Protein AF-A0ABD2PDM6-F1 (afdb_monomer)

Radius of gyration: 15.77 Å; Cα contacts (8 Å, |Δi|>4): 169; chains: 1; bounding box: 35×26×46 Å

Structure (mmCIF, N/CA/C/O backbone):
data_AF-A0ABD2PDM6-F1
#
_entry.id   AF-A0ABD2PDM6-F1
#
loop_
_atom_site.group_PDB
_atom_site.id
_atom_site.type_symbol
_atom_site.label_atom_id
_atom_site.label_alt_id
_atom_site.label_comp_id
_atom_site.label_asym_id
_atom_site.label_entity_id
_atom_site.label_seq_id
_atom_site.pdbx_PDB_ins_code
_atom_site.Cartn_x
_atom_site.Cartn_y
_atom_site.Cartn_z
_atom_site.occupancy
_atom_site.B_iso_or_equiv
_atom_site.auth_seq_id
_atom_site.auth_comp_id
_atom_site.auth_asym_id
_atom_site.auth_atom_id
_atom_site.pdbx_PDB_model_num
ATOM 1 N N . MET A 1 1 ? 7.772 -2.963 1.183 1.00 93.44 1 MET A N 1
ATOM 2 C CA . MET A 1 1 ? 7.056 -1.920 1.948 1.00 93.44 1 MET A CA 1
ATOM 3 C C . MET A 1 1 ? 5.674 -2.421 2.334 1.00 93.44 1 MET A C 1
ATOM 5 O O . MET A 1 1 ? 5.011 -3.026 1.498 1.00 93.44 1 MET A O 1
ATOM 9 N N . LEU A 1 2 ? 5.262 -2.155 3.575 1.00 96.12 2 LEU A N 1
ATOM 10 C CA . LEU A 1 2 ? 3.911 -2.391 4.087 1.00 96.12 2 LEU A CA 1
ATOM 11 C C . LEU A 1 2 ? 3.338 -1.062 4.600 1.00 96.12 2 LEU A C 1
ATOM 13 O O . LEU A 1 2 ? 4.081 -0.254 5.160 1.00 96.12 2 LEU A O 1
ATOM 17 N N . LYS A 1 3 ? 2.047 -0.821 4.378 1.00 95.25 3 LYS A N 1
ATOM 18 C CA . LYS A 1 3 ? 1.311 0.359 4.853 1.00 95.25 3 LYS A CA 1
ATOM 19 C C . LYS A 1 3 ? -0.070 -0.081 5.327 1.00 95.25 3 LYS A C 1
ATOM 21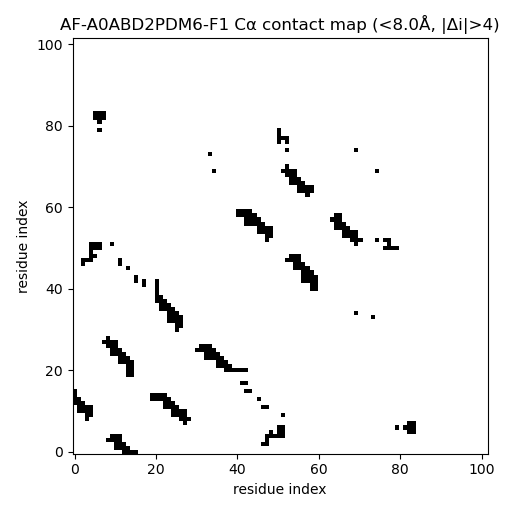 O O . LYS A 1 3 ? -0.738 -0.807 4.601 1.00 95.25 3 LYS A O 1
ATOM 26 N N . LEU A 1 4 ? -0.493 0.371 6.500 1.00 93.38 4 LEU A N 1
ATOM 27 C CA . LEU A 1 4 ? -1.859 0.177 6.984 1.00 93.38 4 LEU A CA 1
ATOM 28 C C . LEU A 1 4 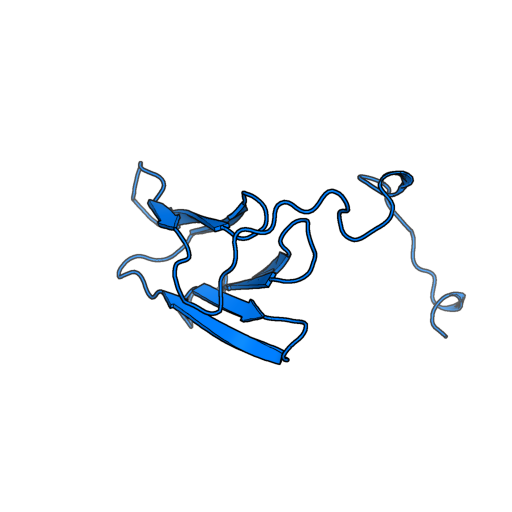? -2.718 1.376 6.600 1.00 93.38 4 LEU A C 1
ATOM 30 O O . LEU A 1 4 ? -2.213 2.496 6.490 1.00 93.38 4 LEU A O 1
ATOM 34 N N . ASP A 1 5 ? -4.005 1.138 6.384 1.00 91.56 5 ASP A N 1
ATOM 35 C CA . ASP A 1 5 ? -4.977 2.221 6.396 1.00 91.56 5 ASP A CA 1
ATOM 36 C C . ASP A 1 5 ? -5.280 2.653 7.849 1.00 91.56 5 ASP A C 1
ATOM 38 O O . ASP A 1 5 ? -5.063 1.859 8.765 1.00 91.56 5 ASP A O 1
ATOM 42 N N . PRO A 1 6 ? -5.797 3.874 8.089 1.00 87.81 6 PRO A N 1
ATOM 43 C CA . PRO A 1 6 ? -6.054 4.382 9.441 1.00 87.81 6 PRO A CA 1
ATOM 44 C C . PRO A 1 6 ? 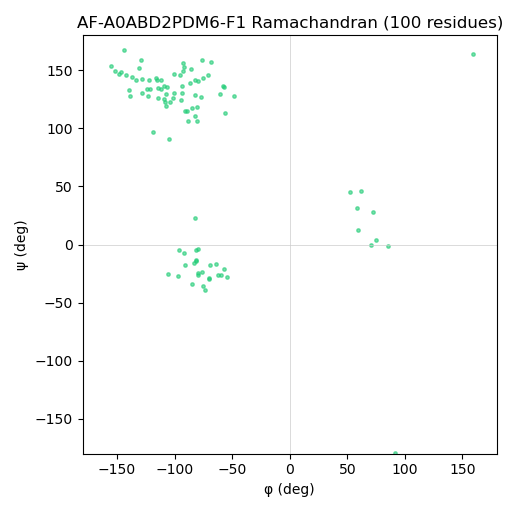-6.980 3.519 10.308 1.00 87.81 6 PRO A C 1
ATOM 46 O O . PRO A 1 6 ? -6.927 3.622 11.528 1.00 87.81 6 PRO A O 1
ATOM 49 N N . THR A 1 7 ? -7.808 2.657 9.712 1.00 88.75 7 THR A N 1
ATOM 50 C CA . THR A 1 7 ? -8.684 1.733 10.453 1.00 88.75 7 THR A CA 1
ATOM 51 C C . THR A 1 7 ? -7.964 0.456 10.891 1.00 88.75 7 THR A C 1
ATOM 53 O O . THR A 1 7 ? -8.451 -0.269 11.752 1.00 88.75 7 THR A O 1
ATOM 56 N N . GLY A 1 8 ? -6.796 0.166 10.308 1.00 89.56 8 GLY A N 1
ATOM 57 C CA . GLY A 1 8 ? -6.013 -1.039 10.574 1.00 89.56 8 GLY A CA 1
ATOM 58 C C . GLY A 1 8 ? -6.587 -2.306 9.933 1.00 89.56 8 GLY A C 1
ATOM 59 O O . GLY A 1 8 ? -6.050 -3.390 10.152 1.00 89.56 8 GLY A O 1
ATOM 60 N N . PHE A 1 9 ? -7.658 -2.203 9.142 1.00 89.94 9 PHE A N 1
ATOM 61 C CA . PHE A 1 9 ? -8.316 -3.356 8.522 1.00 89.94 9 PHE A CA 1
ATOM 62 C C . PHE A 1 9 ? -7.663 -3.777 7.212 1.00 89.94 9 PHE A C 1
ATOM 64 O O . PHE A 1 9 ? -7.631 -4.968 6.893 1.00 89.94 9 PHE A O 1
ATOM 71 N N . LEU A 1 10 ? -7.152 -2.813 6.449 1.00 93.25 10 LEU A N 1
ATOM 72 C CA . LEU A 1 10 ? -6.483 -3.042 5.185 1.00 93.25 10 LEU A CA 1
ATOM 73 C C . LEU A 1 10 ? -4.985 -2.787 5.296 1.00 93.25 10 LEU A C 1
ATOM 75 O O . LEU A 1 10 ? -4.512 -1.775 5.815 1.00 93.25 10 LEU A O 1
ATOM 79 N N . CYS A 1 11 ? -4.229 -3.702 4.700 1.00 95.56 11 CYS A N 1
ATOM 80 C CA . CYS A 1 11 ? -2.801 -3.547 4.489 1.00 95.56 11 CYS A CA 1
ATOM 81 C C . CYS A 1 11 ? -2.496 -3.466 2.998 1.00 95.56 11 CYS A C 1
ATOM 83 O O . CYS A 1 11 ? -2.986 -4.265 2.201 1.00 95.56 11 CYS A O 1
ATOM 85 N N . LEU A 1 12 ? -1.647 -2.518 2.627 1.00 97.50 12 LEU A N 1
ATOM 86 C CA . LEU A 1 12 ? -1.046 -2.390 1.313 1.00 97.50 12 LEU A CA 1
ATOM 87 C C . LEU A 1 12 ? 0.388 -2.920 1.369 1.00 97.50 12 LEU A C 1
ATOM 89 O O . LEU A 1 12 ? 1.208 -2.435 2.149 1.00 97.50 12 LEU A O 1
ATOM 93 N N . SER A 1 13 ? 0.714 -3.861 0.488 1.00 97.75 13 SER A N 1
ATOM 94 C CA . SER A 1 13 ? 2.080 -4.350 0.294 1.00 97.75 13 SER A CA 1
ATOM 95 C C . SER A 1 13 ? 2.603 -4.016 -1.099 1.00 97.75 13 SER A C 1
ATOM 97 O O . SER A 1 13 ? 1.869 -4.155 -2.079 1.00 97.75 13 SER A O 1
ATOM 99 N N . ALA A 1 14 ? 3.883 -3.661 -1.187 1.00 97.00 14 ALA A N 1
ATOM 100 C CA . ALA A 1 14 ? 4.611 -3.472 -2.443 1.00 97.00 14 ALA A CA 1
ATOM 101 C C . ALA A 1 14 ? 6.088 -3.877 -2.286 1.00 97.00 14 ALA A C 1
ATOM 103 O O . ALA A 1 14 ? 6.662 -3.700 -1.206 1.00 97.00 14 ALA A O 1
ATOM 104 N N . ASP A 1 15 ? 6.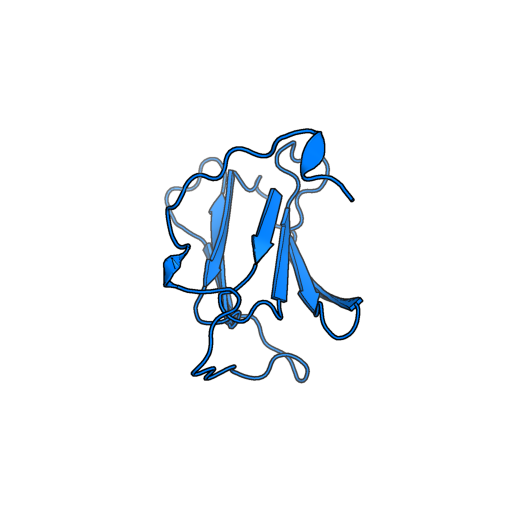725 -4.378 -3.347 1.00 95.31 15 ASP A N 1
ATOM 105 C CA . ASP A 1 15 ? 8.165 -4.674 -3.356 1.00 95.31 15 ASP A CA 1
ATOM 106 C C . ASP A 1 15 ? 8.969 -3.446 -3.805 1.00 95.31 15 ASP A C 1
ATOM 108 O O . ASP A 1 15 ? 8.867 -2.998 -4.946 1.00 95.31 15 ASP A O 1
ATOM 112 N N . THR A 1 16 ? 9.787 -2.898 -2.907 1.00 90.25 16 THR A N 1
ATOM 113 C CA . THR A 1 16 ? 10.610 -1.706 -3.181 1.00 90.25 16 THR A CA 1
ATOM 114 C C . THR A 1 16 ? 11.741 -2.000 -4.160 1.00 90.25 16 THR A C 1
ATOM 116 O O . THR A 1 16 ? 12.111 -1.135 -4.953 1.00 90.25 16 THR A O 1
ATOM 119 N N . GLU A 1 17 ? 12.217 -3.247 -4.175 1.00 93.19 17 GLU A N 1
ATOM 120 C CA . GLU A 1 17 ? 13.244 -3.715 -5.108 1.00 93.19 17 GLU A CA 1
ATOM 121 C C . GLU A 1 17 ? 12.665 -4.041 -6.491 1.00 93.19 17 GLU A C 1
ATOM 123 O O . GLU A 1 17 ? 13.407 -4.337 -7.425 1.00 93.19 17 GLU A O 1
ATOM 128 N N . CYS A 1 18 ? 11.337 -3.950 -6.652 1.00 92.00 18 CYS A N 1
ATOM 129 C CA . CYS A 1 18 ? 10.641 -4.133 -7.924 1.00 92.00 18 CYS A CA 1
ATOM 130 C C . CYS A 1 18 ? 10.883 -5.516 -8.578 1.00 92.00 18 CYS A C 1
ATOM 132 O O . CYS A 1 18 ? 10.855 -5.641 -9.806 1.00 92.00 18 CYS A O 1
ATOM 134 N N . ARG A 1 19 ? 11.084 -6.579 -7.784 1.00 94.75 19 ARG A N 1
ATOM 135 C CA . ARG A 1 19 ? 11.077 -7.968 -8.287 1.00 94.75 19 ARG A CA 1
ATOM 136 C C . ARG A 1 19 ? 9.644 -8.422 -8.564 1.00 94.75 19 ARG A C 1
ATOM 138 O O . ARG A 1 19 ? 9.402 -9.098 -9.560 1.00 94.75 19 ARG A O 1
ATOM 145 N N . ASP A 1 20 ? 8.695 -7.979 -7.736 1.00 95.25 20 ASP A N 1
ATOM 146 C CA . ASP A 1 20 ? 7.258 -7.965 -8.039 1.00 95.25 20 ASP A CA 1
ATOM 147 C C . ASP A 1 20 ? 6.805 -6.515 -8.274 1.00 95.25 20 ASP A C 1
ATOM 149 O O . ASP A 1 20 ? 6.972 -5.648 -7.420 1.00 95.25 20 ASP A O 1
ATOM 153 N N . ARG A 1 21 ? 6.228 -6.231 -9.446 1.00 94.69 21 ARG A N 1
ATOM 154 C CA . ARG A 1 21 ? 5.705 -4.890 -9.773 1.00 94.69 21 ARG A CA 1
ATOM 155 C C . ARG A 1 21 ? 4.323 -4.626 -9.191 1.00 94.69 21 ARG A C 1
ATOM 157 O O . ARG A 1 21 ? 3.790 -3.537 -9.377 1.00 94.69 21 ARG A O 1
ATOM 164 N N . SER A 1 22 ? 3.709 -5.617 -8.567 1.00 97.12 22 SER A N 1
ATOM 165 C CA . SER A 1 22 ? 2.332 -5.523 -8.113 1.00 97.12 22 SER A CA 1
ATOM 166 C C . SER A 1 22 ? 2.243 -4.811 -6.768 1.00 97.12 22 SER A C 1
ATOM 168 O O . SER A 1 22 ? 3.045 -5.055 -5.866 1.00 97.12 22 SER A O 1
ATOM 170 N N . ILE A 1 23 ? 1.205 -3.995 -6.603 1.00 97.81 23 ILE A N 1
ATOM 171 C CA . ILE A 1 23 ? 0.653 -3.753 -5.272 1.00 97.81 23 ILE A CA 1
ATOM 172 C C . ILE A 1 23 ? -0.368 -4.835 -4.944 1.00 97.81 23 ILE A C 1
ATOM 174 O O . ILE A 1 23 ? -1.046 -5.359 -5.836 1.00 97.81 23 ILE A O 1
ATOM 178 N N . ARG A 1 24 ? -0.515 -5.131 -3.655 1.00 97.69 24 ARG A N 1
ATOM 179 C CA . ARG A 1 24 ? -1.571 -6.010 -3.144 1.00 97.69 24 ARG A CA 1
ATOM 180 C C . ARG A 1 24 ? -2.225 -5.381 -1.931 1.00 97.69 24 ARG A C 1
ATOM 182 O O . ARG A 1 24 ? -1.538 -4.772 -1.112 1.00 97.69 24 ARG A O 1
ATOM 189 N N . VAL A 1 25 ? -3.538 -5.542 -1.848 1.00 96.62 25 VAL A N 1
ATOM 190 C CA . VAL A 1 25 ? -4.361 -5.106 -0.723 1.00 96.62 25 VAL A CA 1
ATOM 191 C C . VAL A 1 25 ? -4.875 -6.345 -0.010 1.00 96.62 25 VAL A C 1
ATOM 193 O O . VAL A 1 25 ? -5.361 -7.277 -0.656 1.00 96.62 25 VAL A O 1
ATOM 196 N N . TRP A 1 26 ? -4.774 -6.342 1.310 1.00 96.19 26 TRP A N 1
ATOM 197 C CA . TRP A 1 26 ? -5.099 -7.471 2.172 1.00 96.19 26 TRP A CA 1
ATOM 198 C C . TRP A 1 26 ? -6.143 -7.054 3.200 1.00 96.19 26 TRP A C 1
ATOM 200 O O . TRP A 1 26 ? -5.977 -6.007 3.818 1.00 96.19 26 TRP A O 1
ATOM 210 N N . ASP A 1 27 ? -7.176 -7.874 3.389 1.00 93.25 27 ASP A N 1
ATOM 211 C CA . ASP A 1 27 ? -8.076 -7.799 4.543 1.00 93.25 27 ASP A CA 1
ATOM 212 C C . ASP A 1 27 ? -7.401 -8.535 5.702 1.00 93.25 27 ASP A C 1
ATOM 214 O O . ASP A 1 27 ? -7.220 -9.755 5.656 1.00 93.25 27 ASP A O 1
ATOM 218 N N . LEU A 1 28 ? -6.983 -7.784 6.720 1.00 92.62 28 LEU A N 1
ATOM 219 C CA . LEU A 1 28 ? -6.255 -8.330 7.863 1.00 92.62 28 LEU A CA 1
ATOM 220 C C . LEU A 1 28 ? -7.153 -9.080 8.850 1.00 92.62 28 LEU A C 1
ATOM 222 O O . LEU A 1 28 ? -6.662 -9.967 9.543 1.00 92.62 28 LEU A O 1
ATOM 226 N N . ASN A 1 29 ? -8.455 -8.786 8.886 1.00 90.50 29 ASN A N 1
ATOM 227 C CA . ASN A 1 29 ? -9.398 -9.501 9.747 1.00 90.50 29 ASN A CA 1
ATOM 228 C C . ASN A 1 29 ? -9.687 -10.904 9.202 1.00 90.50 29 ASN A C 1
ATOM 230 O O . ASN A 1 29 ? -9.813 -11.858 9.967 1.00 90.50 29 ASN A O 1
ATOM 234 N N . LYS A 1 30 ? -9.797 -11.034 7.874 1.00 91.75 30 LYS A N 1
ATOM 235 C CA . LYS A 1 30 ? -10.032 -12.325 7.205 1.00 91.75 30 LYS A CA 1
ATOM 236 C C . LYS A 1 30 ? -8.745 -13.049 6.816 1.00 91.75 30 LYS A C 1
ATOM 238 O O . LYS A 1 30 ? -8.780 -14.248 6.557 1.00 91.75 30 LYS A O 1
ATOM 243 N N . GLY A 1 31 ? -7.622 -12.336 6.765 1.00 94.19 31 GLY A N 1
ATOM 244 C CA . GLY A 1 31 ? -6.318 -12.890 6.409 1.00 94.19 31 GLY A CA 1
ATOM 245 C C . GLY A 1 31 ? -6.171 -13.228 4.923 1.00 94.19 31 GLY A C 1
ATOM 246 O O . GLY A 1 31 ? -5.409 -14.132 4.580 1.00 94.19 31 GLY A O 1
ATOM 247 N N . HIS A 1 32 ? -6.884 -12.536 4.026 1.00 95.56 32 HIS A N 1
ATOM 248 C CA . HIS A 1 32 ? -6.828 -12.809 2.584 1.00 95.56 32 HIS A CA 1
ATOM 249 C C . HIS A 1 32 ? -6.571 -11.567 1.734 1.00 95.56 32 HIS A C 1
ATOM 251 O O . HIS A 1 32 ? -6.811 -10.431 2.139 1.00 95.56 32 HIS A O 1
ATOM 257 N N . MET A 1 33 ? -6.084 -11.784 0.512 1.00 96.06 33 MET A N 1
ATOM 258 C CA . MET A 1 33 ? -5.890 -10.717 -0.469 1.00 96.06 33 MET A CA 1
ATOM 259 C C . MET A 1 33 ? -7.229 -10.324 -1.098 1.00 96.06 33 MET A C 1
ATOM 261 O O . MET A 1 33 ? -7.914 -11.181 -1.650 1.00 96.06 33 MET A O 1
ATOM 265 N N . VAL A 1 34 ? -7.569 -9.035 -1.068 1.00 94.81 34 VAL A N 1
ATOM 266 C CA . VAL A 1 34 ? -8.812 -8.504 -1.661 1.00 94.81 34 VAL A CA 1
ATOM 267 C C . VAL A 1 34 ? -8.601 -7.921 -3.055 1.00 94.81 34 VAL A C 1
ATOM 269 O O . VAL A 1 34 ? -9.520 -7.910 -3.869 1.00 94.81 34 VAL A O 1
ATOM 272 N N . ALA A 1 35 ? -7.393 -7.437 -3.356 1.00 95.81 35 ALA A N 1
ATOM 273 C CA . ALA A 1 35 ? -7.071 -6.886 -4.667 1.00 95.81 35 ALA A CA 1
ATOM 274 C C . ALA A 1 35 ? -5.575 -6.962 -4.975 1.00 95.81 35 ALA A C 1
ATOM 276 O O . ALA A 1 35 ? -4.727 -6.907 -4.083 1.00 95.81 35 ALA A O 1
ATOM 277 N N . ALA A 1 36 ? -5.256 -7.015 -6.266 1.00 96.94 36 ALA A N 1
ATOM 278 C CA . ALA A 1 36 ? -3.908 -6.841 -6.783 1.00 96.94 36 ALA A CA 1
ATOM 279 C C . ALA A 1 36 ? -3.948 -5.955 -8.028 1.00 96.94 36 ALA A C 1
ATOM 281 O O . ALA A 1 36 ? -4.874 -6.042 -8.835 1.00 96.94 36 ALA A O 1
ATOM 282 N N . TYR A 1 37 ? -2.930 -5.117 -8.192 1.00 97.69 37 TYR A N 1
ATOM 283 C CA . TYR A 1 37 ? -2.776 -4.288 -9.380 1.00 97.69 37 TYR A CA 1
ATOM 284 C C . TYR A 1 37 ? -1.316 -4.263 -9.817 1.00 97.69 37 TYR A C 1
ATOM 286 O O . TYR A 1 37 ? -0.428 -3.959 -9.021 1.00 97.69 37 TYR A O 1
ATOM 294 N N . THR A 1 38 ? -1.078 -4.563 -11.095 1.00 97.62 38 THR A N 1
ATOM 295 C CA . THR A 1 38 ? 0.263 -4.654 -11.680 1.00 97.62 38 THR A CA 1
ATOM 296 C C . THR A 1 38 ? 0.407 -3.625 -12.805 1.00 97.62 38 THR A C 1
ATOM 298 O O . THR A 1 38 ? -0.005 -3.887 -13.939 1.00 97.62 38 THR A O 1
ATOM 301 N N . PRO A 1 39 ? 0.983 -2.441 -12.537 1.00 95.38 39 PRO A N 1
ATOM 302 C CA . PRO A 1 39 ? 1.285 -1.479 -13.585 1.00 95.38 39 PRO A CA 1
ATOM 303 C C . PRO A 1 39 ? 2.404 -1.985 -14.508 1.00 95.38 39 PRO A C 1
ATOM 305 O O . PRO A 1 39 ? 3.252 -2.805 -14.141 1.00 95.38 39 PRO A O 1
ATOM 308 N N . LYS A 1 40 ? 2.430 -1.451 -15.734 1.00 93.81 40 LYS A N 1
ATOM 309 C CA . LYS A 1 40 ? 3.526 -1.695 -16.688 1.00 93.81 40 LYS A CA 1
ATOM 310 C C . LYS A 1 40 ? 4.829 -1.012 -16.260 1.00 93.81 40 LYS A C 1
ATOM 312 O O . LYS A 1 40 ? 5.905 -1.507 -16.573 1.00 93.81 40 LYS A O 1
ATOM 317 N N . THR A 1 41 ? 4.712 0.103 -15.547 1.00 94.81 41 THR A N 1
ATOM 318 C CA . THR A 1 41 ? 5.824 0.940 -15.086 1.00 94.81 41 THR A CA 1
ATOM 319 C C . THR A 1 41 ? 6.128 0.659 -13.618 1.00 94.81 41 THR A C 1
ATOM 321 O O . THR A 1 41 ? 5.211 0.377 -12.847 1.00 94.81 41 THR A O 1
ATOM 324 N N . LYS A 1 42 ? 7.404 0.750 -13.224 1.00 95.19 42 LYS A N 1
ATOM 325 C CA . LYS A 1 42 ? 7.844 0.558 -11.837 1.00 95.19 42 LYS A CA 1
ATOM 326 C C . LYS A 1 42 ? 7.139 1.533 -10.891 1.00 95.19 42 LYS A C 1
ATOM 328 O O . LYS A 1 42 ? 7.036 2.724 -11.179 1.00 95.19 42 LYS A O 1
ATOM 333 N N . ILE A 1 43 ? 6.694 1.016 -9.750 1.00 96.25 43 ILE A N 1
ATOM 334 C CA . ILE A 1 43 ? 6.157 1.819 -8.650 1.00 96.25 43 ILE A CA 1
ATOM 335 C C . ILE A 1 43 ? 7.331 2.357 -7.837 1.00 96.25 43 ILE A C 1
ATOM 337 O O . ILE A 1 43 ? 8.208 1.596 -7.431 1.00 96.25 43 ILE A O 1
ATOM 341 N N . THR A 1 44 ? 7.345 3.663 -7.598 1.00 95.62 44 THR A N 1
ATOM 342 C CA . THR A 1 44 ? 8.376 4.337 -6.794 1.00 95.62 44 THR A CA 1
ATOM 343 C C . THR A 1 44 ? 7.859 4.746 -5.419 1.00 95.62 44 THR A C 1
ATOM 345 O O . THR A 1 44 ? 8.635 4.835 -4.473 1.00 95.62 44 THR A O 1
ATOM 348 N N . ALA A 1 45 ? 6.548 4.953 -5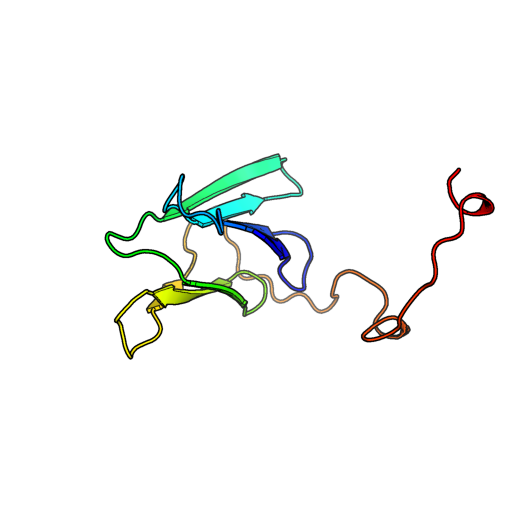.288 1.00 95.06 45 ALA A N 1
ATOM 349 C CA . ALA A 1 45 ? 5.878 5.234 -4.027 1.00 95.06 45 ALA A CA 1
ATOM 350 C C . ALA A 1 45 ? 4.429 4.741 -4.076 1.00 95.06 45 ALA A C 1
ATOM 352 O O . ALA A 1 45 ? 3.793 4.769 -5.132 1.00 95.06 45 ALA A O 1
ATOM 353 N N . CYS A 1 46 ? 3.886 4.330 -2.932 1.00 96.12 46 CYS A N 1
ATOM 354 C CA . CYS A 1 46 ? 2.465 4.033 -2.807 1.00 96.12 46 CYS A CA 1
ATOM 355 C C . CYS A 1 46 ? 1.936 4.340 -1.405 1.00 96.12 46 CYS A C 1
ATOM 357 O O . CYS A 1 46 ? 2.647 4.162 -0.413 1.00 96.12 46 CYS A O 1
ATOM 359 N N . SER A 1 47 ? 0.676 4.765 -1.333 1.00 96.00 47 SER A N 1
ATOM 360 C CA . SER A 1 47 ? -0.046 4.978 -0.078 1.00 96.00 47 SER A CA 1
ATOM 361 C C . SER A 1 47 ? -1.501 4.557 -0.212 1.00 96.00 47 SER A C 1
ATOM 363 O O . SER A 1 47 ? -2.106 4.752 -1.265 1.00 96.00 47 SER A O 1
ATOM 365 N N . ILE A 1 48 ? -2.057 4.027 0.872 1.00 94.75 48 ILE A N 1
ATOM 366 C CA . ILE A 1 48 ? -3.492 3.804 1.054 1.00 94.75 48 ILE A CA 1
ATOM 367 C C . ILE A 1 48 ? -4.082 5.019 1.785 1.00 94.75 48 ILE A C 1
ATOM 369 O O . ILE A 1 48 ? -3.437 5.561 2.682 1.00 94.75 48 ILE A O 1
ATOM 373 N N . VAL A 1 49 ? -5.240 5.518 1.348 1.00 92.00 49 VAL A N 1
ATOM 374 C CA . VAL A 1 49 ? -5.869 6.749 1.866 1.00 92.00 49 VAL A CA 1
ATOM 375 C C . VAL A 1 49 ? -7.396 6.625 1.889 1.00 92.00 49 VAL A C 1
ATOM 377 O O . VAL A 1 49 ? -7.964 5.704 1.298 1.00 92.00 49 VAL A O 1
ATOM 380 N N . GLY A 1 50 ? -8.066 7.557 2.576 1.00 89.44 50 GLY A N 1
ATOM 381 C CA . GLY A 1 50 ? -9.530 7.592 2.663 1.00 89.44 50 GLY A CA 1
ATOM 382 C C . GLY A 1 50 ? -10.110 6.348 3.337 1.00 89.44 50 GLY A C 1
ATOM 383 O O . GLY A 1 50 ? -11.028 5.741 2.792 1.00 89.44 50 GLY A O 1
ATOM 384 N N . ASN A 1 51 ? -9.531 5.931 4.471 1.00 89.19 51 ASN A N 1
ATOM 385 C CA . ASN A 1 51 ? -9.935 4.732 5.223 1.00 89.19 51 ASN A CA 1
ATOM 386 C C . ASN A 1 51 ? -9.990 3.471 4.349 1.00 89.19 51 ASN A C 1
ATOM 388 O O . ASN A 1 51 ? -10.971 2.730 4.339 1.00 89.19 51 ASN A O 1
ATOM 392 N N . GLY A 1 52 ? -8.955 3.285 3.526 1.00 89.12 52 GLY A N 1
ATOM 393 C CA . GLY A 1 52 ? -8.822 2.102 2.682 1.00 89.12 52 GLY A CA 1
ATOM 394 C C . GLY A 1 52 ? -9.536 2.160 1.329 1.00 89.12 52 GLY A C 1
ATOM 395 O O . GLY A 1 52 ? -9.412 1.220 0.548 1.00 89.12 52 GLY A O 1
ATOM 396 N N . GLN A 1 53 ? -10.247 3.247 1.013 1.00 91.44 53 GLN A N 1
ATOM 397 C CA . GLN A 1 53 ? -11.029 3.354 -0.228 1.00 91.44 53 GLN A CA 1
ATOM 398 C C . GLN A 1 53 ? -10.183 3.694 -1.460 1.00 91.44 53 GLN A C 1
ATOM 400 O O . GLN A 1 53 ? -10.548 3.345 -2.586 1.00 91.44 53 GLN A O 1
ATOM 405 N N . HIS A 1 54 ? -9.047 4.366 -1.269 1.00 94.44 54 HIS A N 1
ATOM 406 C CA . HIS A 1 54 ? -8.216 4.837 -2.371 1.00 94.44 54 HIS A CA 1
ATOM 407 C C . HIS A 1 54 ? -6.748 4.477 -2.184 1.00 94.44 54 HIS A C 1
ATOM 409 O O . HIS A 1 54 ? -6.237 4.374 -1.068 1.00 94.44 54 HIS A O 1
ATOM 415 N N . ILE A 1 55 ? -6.050 4.327 -3.308 1.00 96.75 55 ILE A N 1
ATOM 416 C CA . ILE A 1 55 ? -4.609 4.087 -3.351 1.00 96.75 55 ILE A CA 1
ATOM 417 C C . ILE A 1 55 ? -3.988 5.103 -4.302 1.00 96.75 55 ILE A C 1
ATOM 419 O O . ILE A 1 55 ? -4.440 5.265 -5.435 1.00 96.75 55 ILE A O 1
ATOM 423 N N . VAL A 1 56 ? -2.937 5.776 -3.845 1.00 97.69 56 VAL A N 1
ATOM 424 C CA . VAL A 1 56 ? -2.169 6.737 -4.643 1.00 97.69 56 VAL A CA 1
ATOM 425 C C . VAL A 1 56 ? -0.821 6.124 -4.980 1.00 97.69 56 VAL A C 1
ATOM 427 O O . VAL A 1 56 ? -0.125 5.633 -4.089 1.00 97.69 56 VAL A O 1
ATOM 430 N N . LEU A 1 57 ? -0.448 6.161 -6.258 1.00 97.56 57 LEU A N 1
ATOM 431 C CA . LEU A 1 57 ? 0.801 5.607 -6.770 1.00 97.56 57 LEU A CA 1
ATOM 432 C C . LEU A 1 57 ? 1.648 6.679 -7.454 1.00 97.56 57 LEU A C 1
ATOM 434 O O . LEU A 1 57 ? 1.168 7.422 -8.312 1.00 97.56 57 LEU A O 1
ATOM 438 N N . GLY A 1 58 ? 2.934 6.686 -7.114 1.00 96.69 58 GLY A N 1
ATOM 439 C CA . GLY A 1 58 ? 3.989 7.288 -7.920 1.00 96.69 58 GLY A CA 1
ATOM 440 C C . GLY A 1 58 ? 4.603 6.224 -8.825 1.00 96.69 58 GLY A C 1
ATOM 441 O O . GLY A 1 58 ? 4.950 5.135 -8.358 1.00 96.69 58 GLY A O 1
ATOM 442 N N . LEU A 1 59 ? 4.720 6.528 -10.116 1.00 96.38 59 LEU A N 1
ATOM 443 C CA . LEU A 1 59 ? 5.312 5.635 -11.110 1.00 96.38 59 LEU A CA 1
ATOM 444 C C . LEU A 1 59 ? 6.578 6.263 -11.694 1.00 96.38 59 LEU A C 1
ATOM 446 O O . LEU A 1 59 ? 6.655 7.474 -11.900 1.00 96.38 59 LEU A O 1
ATOM 450 N N . GLU A 1 60 ? 7.570 5.426 -11.973 1.00 96.31 60 GLU A N 1
ATOM 451 C CA . GLU A 1 60 ? 8.849 5.844 -12.539 1.00 96.31 60 GLU A CA 1
ATOM 452 C C . GLU A 1 60 ? 8.653 6.586 -13.872 1.00 96.31 60 GLU A C 1
ATOM 454 O O . GLU A 1 60 ? 7.876 6.165 -14.727 1.00 96.31 60 GLU A O 1
ATOM 459 N N . ASN A 1 61 ? 9.355 7.706 -14.057 1.00 95.69 61 ASN A N 1
ATOM 460 C CA . ASN A 1 61 ? 9.296 8.544 -15.262 1.00 95.69 61 ASN A CA 1
ATOM 461 C C . ASN A 1 61 ? 7.910 9.122 -15.617 1.00 95.69 61 ASN A C 1
ATOM 463 O O . ASN A 1 61 ? 7.745 9.674 -16.707 1.00 95.69 61 ASN A O 1
ATOM 467 N N . LEU A 1 62 ? 6.923 9.058 -14.717 1.00 95.44 62 LEU A N 1
ATOM 468 C CA . LEU A 1 62 ? 5.637 9.730 -14.891 1.00 95.44 62 LEU A CA 1
ATOM 469 C C . LEU A 1 62 ? 5.537 10.951 -13.974 1.00 95.44 62 LEU A C 1
ATOM 471 O O . LEU A 1 62 ? 5.875 10.897 -12.797 1.00 95.44 62 LEU A O 1
ATOM 475 N N . LYS A 1 63 ? 5.043 12.065 -14.526 1.00 95.19 63 LYS A N 1
ATOM 476 C CA . LYS A 1 63 ? 4.817 13.310 -13.769 1.00 95.19 63 LYS A CA 1
ATOM 477 C C . LYS A 1 63 ? 3.529 13.282 -12.947 1.00 95.19 63 LYS A C 1
ATOM 479 O O . LYS A 1 63 ? 3.410 14.016 -11.973 1.00 95.19 63 LYS A O 1
ATOM 484 N N . ASN A 1 64 ? 2.566 12.464 -13.365 1.00 96.19 64 ASN A N 1
ATOM 485 C CA . ASN A 1 64 ? 1.253 12.387 -12.741 1.00 96.19 64 ASN A CA 1
ATOM 486 C C . ASN A 1 64 ? 1.218 11.257 -11.716 1.00 96.19 64 ASN A C 1
ATOM 488 O O . ASN A 1 64 ? 1.798 10.191 -11.934 1.00 96.19 64 ASN A O 1
ATOM 492 N 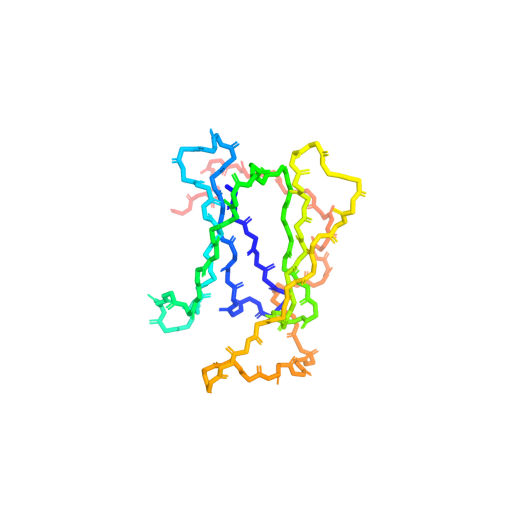N . LEU A 1 65 ? 0.467 11.479 -10.640 1.00 96.50 65 LEU A N 1
ATOM 493 C CA . LEU A 1 65 ? 0.097 10.424 -9.707 1.00 96.50 65 LEU A CA 1
ATOM 494 C C . LEU A 1 65 ? -1.071 9.621 -10.278 1.00 96.50 65 LEU A C 1
ATOM 496 O O . LEU A 1 65 ? -1.991 10.179 -10.879 1.00 96.50 65 LEU A O 1
ATOM 500 N N . LEU A 1 66 ? -1.030 8.309 -10.076 1.00 97.19 66 LEU A N 1
ATOM 501 C CA . LEU A 1 66 ? -2.134 7.423 -10.414 1.00 97.19 66 LEU A CA 1
ATOM 502 C C . LEU A 1 66 ? -3.000 7.217 -9.171 1.00 97.19 66 LEU A C 1
ATOM 504 O O . LEU A 1 66 ? -2.508 6.778 -8.1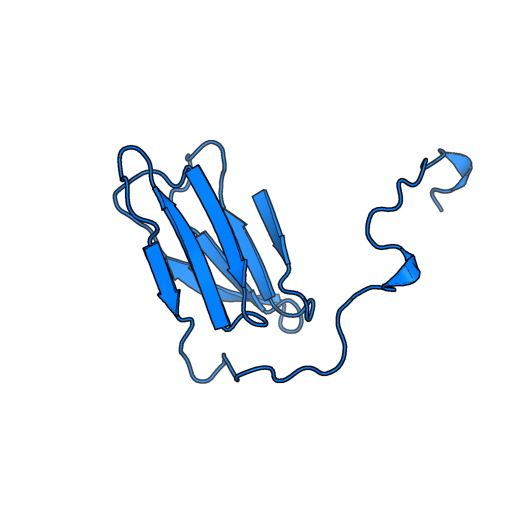33 1.00 97.19 66 LEU A O 1
ATOM 508 N N . PHE A 1 67 ? -4.287 7.523 -9.299 1.00 97.19 67 PHE A N 1
ATOM 509 C CA . PHE A 1 67 ? -5.287 7.330 -8.255 1.00 97.19 67 PHE A CA 1
ATOM 510 C C . PHE A 1 67 ? -6.126 6.107 -8.600 1.00 97.19 67 PHE A C 1
ATOM 512 O O . PHE A 1 67 ? -6.716 6.035 -9.678 1.00 97.19 67 PHE A O 1
ATOM 519 N N . LEU A 1 68 ? -6.156 5.143 -7.690 1.00 96.69 68 LEU A N 1
ATOM 520 C CA . LEU A 1 68 ? -6.963 3.938 -7.796 1.00 96.69 68 LEU A CA 1
ATOM 521 C C . LEU A 1 68 ? -8.061 3.984 -6.741 1.00 96.69 68 LEU A C 1
ATOM 523 O O . LEU A 1 68 ? -7.836 4.407 -5.607 1.00 96.69 68 LEU A O 1
ATOM 527 N N . GLU A 1 69 ? -9.241 3.518 -7.117 1.00 94.94 69 GLU A N 1
ATOM 528 C CA . GLU A 1 69 ? -10.374 3.341 -6.220 1.00 94.94 69 GLU A CA 1
ATOM 529 C C . GLU A 1 69 ? -10.598 1.848 -6.017 1.00 94.94 69 GLU A C 1
ATOM 531 O O . GLU A 1 69 ? -10.725 1.088 -6.982 1.00 94.94 69 GLU A O 1
ATOM 536 N N . LEU A 1 70 ? -10.616 1.426 -4.757 1.00 92.50 70 LEU A N 1
ATOM 537 C CA . LEU A 1 70 ? -10.869 0.045 -4.401 1.00 92.50 70 LEU A CA 1
ATOM 538 C C . LEU A 1 70 ? -12.382 -0.197 -4.435 1.00 92.50 70 LEU A C 1
ATOM 540 O O . LEU A 1 70 ? -13.142 0.433 -3.705 1.00 92.50 70 LEU A O 1
ATOM 544 N N . ARG A 1 71 ? -12.824 -1.109 -5.303 1.00 90.81 71 ARG A N 1
ATOM 545 C CA . ARG A 1 71 ? -14.240 -1.442 -5.492 1.00 90.81 71 ARG A CA 1
ATOM 546 C C . ARG A 1 71 ? -14.453 -2.940 -5.382 1.00 90.81 71 ARG A C 1
ATOM 548 O O . ARG A 1 71 ? -13.658 -3.720 -5.896 1.00 90.81 71 ARG A O 1
ATOM 555 N N . GLY A 1 72 ? -15.565 -3.333 -4.775 1.00 86.44 72 GLY A N 1
ATOM 556 C CA . GLY A 1 72 ? -15.983 -4.727 -4.706 1.00 86.44 72 GLY A CA 1
ATOM 557 C C . GLY A 1 72 ? -16.962 -4.975 -3.562 1.00 86.44 72 GLY A C 1
ATOM 558 O O . GLY A 1 72 ? -17.066 -4.151 -2.658 1.00 86.44 72 GLY A O 1
ATOM 559 N N . PRO A 1 73 ? -17.672 -6.113 -3.569 1.00 82.06 73 PRO A N 1
ATOM 560 C CA . PRO A 1 73 ? -18.636 -6.452 -2.520 1.00 82.06 73 PRO A CA 1
ATOM 561 C C . PRO A 1 73 ? -17.987 -6.605 -1.135 1.00 82.06 73 PRO A C 1
ATOM 563 O O . PRO A 1 73 ? -18.641 -6.387 -0.116 1.00 82.06 73 PRO A O 1
ATOM 566 N N . GLU A 1 74 ? -16.701 -6.959 -1.093 1.00 75.00 74 GLU A N 1
ATOM 567 C CA . GLU A 1 74 ? -15.930 -7.089 0.149 1.00 75.00 74 GLU A CA 1
ATOM 568 C C . GLU A 1 74 ? -15.402 -5.752 0.680 1.00 75.00 74 GLU A C 1
ATOM 570 O O . GLU A 1 74 ? -14.983 -5.671 1.831 1.00 75.00 74 GLU A O 1
ATOM 575 N N . VAL A 1 75 ? -15.440 -4.705 -0.144 1.00 75.81 75 VAL A N 1
ATOM 576 C CA . VAL A 1 75 ? -14.868 -3.394 0.151 1.00 75.81 75 VAL A CA 1
ATOM 577 C C . VAL A 1 75 ? -16.024 -2.466 0.477 1.00 75.81 75 VAL A C 1
ATOM 579 O O . VAL A 1 75 ? -16.638 -1.861 -0.401 1.00 75.81 75 VAL A O 1
ATOM 582 N N . LYS A 1 76 ? -16.368 -2.397 1.761 1.00 71.56 76 LYS A N 1
ATOM 583 C CA . LYS A 1 76 ? -17.380 -1.457 2.240 1.00 71.56 76 LYS A CA 1
ATOM 584 C C . LYS A 1 76 ? -16.709 -0.122 2.555 1.00 71.56 76 LYS A C 1
ATOM 586 O O . LYS A 1 76 ? -15.630 -0.143 3.143 1.00 71.56 76 LYS A O 1
ATOM 591 N N . PRO A 1 77 ? -17.326 1.021 2.210 1.00 66.88 77 PRO A N 1
ATOM 592 C CA . PRO A 1 77 ? -16.857 2.315 2.678 1.00 66.88 77 PRO A CA 1
ATOM 593 C C . PRO A 1 77 ? -16.818 2.287 4.202 1.00 66.88 77 PRO A C 1
ATOM 595 O O . PRO A 1 77 ? -17.853 2.141 4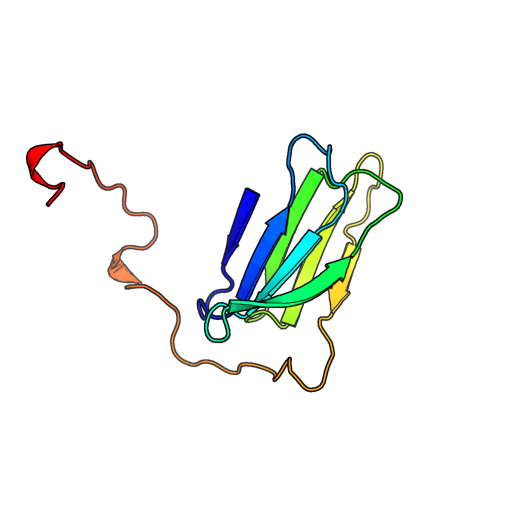.855 1.00 66.88 77 PRO A O 1
ATOM 598 N N . VAL A 1 78 ? -15.617 2.361 4.763 1.00 69.00 78 VAL A N 1
ATOM 599 C CA . VAL A 1 78 ? -15.442 2.398 6.207 1.00 69.00 78 VAL A CA 1
ATOM 600 C C . VAL A 1 78 ? -15.500 3.861 6.629 1.00 69.00 78 VAL A C 1
ATOM 602 O O . VAL A 1 78 ? -14.577 4.639 6.389 1.00 69.00 78 VAL A O 1
ATOM 605 N N . THR A 1 79 ? -16.608 4.254 7.251 1.00 66.94 79 THR A N 1
ATOM 606 C CA . THR A 1 79 ? -16.805 5.594 7.828 1.00 66.94 79 THR A CA 1
ATOM 607 C C . THR A 1 79 ? -16.189 5.714 9.223 1.00 66.94 79 THR A C 1
ATOM 609 O O . THR A 1 79 ? -16.672 6.518 10.008 1.00 66.94 79 THR A O 1
ATOM 612 N N . ALA A 1 80 ? -15.203 4.870 9.556 1.00 63.16 80 ALA A N 1
ATOM 613 C CA . ALA A 1 80 ? -14.754 4.641 10.929 1.00 63.16 80 ALA A CA 1
ATOM 614 C C . ALA A 1 80 ? -14.516 5.947 11.695 1.00 63.16 80 ALA A C 1
ATOM 616 O O . ALA A 1 80 ? -13.780 6.819 11.233 1.00 63.16 80 ALA A O 1
ATOM 617 N N . GLU A 1 81 ? -15.146 6.029 12.867 1.00 65.12 81 GLU A N 1
ATOM 618 C CA . GLU A 1 81 ? -14.934 7.078 13.868 1.00 65.12 81 GLU A CA 1
ATOM 619 C C . GLU A 1 81 ? -13.691 6.793 14.734 1.00 65.12 81 GLU A C 1
ATOM 621 O O . GLU A 1 81 ? -13.207 7.694 15.409 1.00 65.12 81 GLU A O 1
ATOM 626 N N . GLU A 1 82 ? -13.144 5.570 14.680 1.00 71.31 82 GLU A N 1
ATOM 627 C CA . GLU A 1 82 ? -11.992 5.131 15.476 1.00 71.31 82 GLU A CA 1
ATOM 628 C C . GLU A 1 82 ? -10.855 4.626 14.573 1.00 71.31 82 GLU A C 1
ATOM 630 O O . GLU A 1 82 ? -11.053 3.784 13.691 1.00 71.31 82 GLU A O 1
ATOM 635 N N . THR A 1 83 ? -9.657 5.166 14.788 1.00 84.25 83 THR A N 1
ATOM 636 C CA . THR A 1 83 ? -8.402 4.766 14.145 1.00 84.25 83 THR A CA 1
ATOM 637 C C . THR A 1 83 ? -7.675 3.719 14.983 1.00 84.25 83 THR A C 1
ATOM 639 O O . THR A 1 83 ? -7.872 3.619 16.194 1.00 84.25 83 THR A O 1
ATOM 642 N N . TYR A 1 84 ? -6.823 2.910 14.351 1.00 86.00 84 TYR A N 1
ATOM 643 C CA . TYR A 1 84 ? -5.972 1.996 15.111 1.00 86.00 84 TYR A CA 1
ATOM 644 C C . TYR A 1 84 ? -4.881 2.774 15.863 1.00 86.00 84 TYR A C 1
ATOM 646 O O . TYR A 1 84 ? -4.314 3.739 15.351 1.00 86.00 84 TYR A O 1
ATOM 654 N N . GLY A 1 85 ? -4.519 2.279 17.047 1.00 87.81 85 GLY A N 1
ATOM 655 C CA . GLY A 1 85 ? -3.499 2.896 17.896 1.00 87.81 85 GLY A CA 1
ATOM 656 C C . GLY A 1 85 ? -4.073 3.903 18.896 1.00 87.81 85 GLY A C 1
ATOM 657 O O . GLY A 1 85 ? -5.278 4.089 18.995 1.00 87.81 85 GLY A O 1
ATOM 658 N N . ASP A 1 86 ? -3.189 4.503 19.690 1.00 88.81 86 ASP A N 1
ATOM 659 C CA . ASP A 1 86 ? -3.527 5.610 20.593 1.00 88.81 86 ASP A CA 1
ATOM 660 C C . ASP A 1 86 ? -2.930 6.887 19.998 1.00 88.81 86 ASP A C 1
ATOM 662 O O . ASP A 1 86 ? -1.707 6.975 19.849 1.00 88.81 86 ASP A O 1
ATOM 666 N N . ASP A 1 87 ? -3.773 7.870 19.679 1.00 87.56 87 ASP A N 1
ATOM 667 C CA . ASP A 1 87 ? -3.371 9.155 19.091 1.00 87.56 87 ASP A CA 1
ATOM 668 C C . ASP A 1 87 ? -2.307 9.874 19.932 1.00 87.56 87 ASP A C 1
ATOM 670 O O . ASP A 1 87 ? -1.450 10.586 19.409 1.00 87.56 87 ASP A O 1
ATOM 674 N N . LYS A 1 88 ? -2.275 9.642 21.253 1.00 91.56 88 LYS A N 1
ATOM 675 C CA . LYS A 1 88 ? -1.234 10.202 22.129 1.00 91.56 88 LYS A CA 1
ATOM 676 C C . LYS A 1 88 ? 0.160 9.683 21.797 1.00 91.56 88 LYS A C 1
ATOM 678 O O . LYS A 1 88 ? 1.132 10.254 22.296 1.00 91.56 88 LYS A O 1
ATOM 683 N N . ASN A 1 89 ? 0.276 8.592 21.049 1.00 90.81 89 ASN A N 1
ATOM 684 C CA . ASN A 1 89 ? 1.541 7.996 20.635 1.00 90.81 89 ASN A CA 1
ATOM 685 C C . ASN A 1 89 ? 1.974 8.428 19.231 1.00 90.81 89 ASN A C 1
ATOM 687 O O . ASN A 1 89 ? 3.088 8.095 18.824 1.00 90.81 89 ASN A O 1
ATOM 691 N N . GLU A 1 90 ? 1.153 9.189 18.505 1.00 87.12 90 GLU A N 1
ATOM 692 C CA . GLU A 1 90 ? 1.511 9.662 17.173 1.00 87.12 90 GLU A CA 1
ATOM 693 C C . GLU A 1 90 ? 2.780 10.533 17.217 1.00 87.12 90 GLU A C 1
ATOM 695 O O . GLU A 1 90 ? 2.930 11.433 18.044 1.00 87.12 90 GLU A O 1
ATOM 700 N N . GLY A 1 91 ? 3.744 10.218 16.346 1.00 88.38 91 GLY A N 1
ATOM 701 C CA . GLY A 1 91 ? 5.018 10.937 16.245 1.00 88.38 91 GLY A CA 1
ATOM 702 C C . GLY A 1 91 ? 5.989 10.732 17.415 1.00 88.38 91 GLY A C 1
ATOM 703 O O . GLY A 1 91 ? 7.093 11.279 17.377 1.00 88.38 91 GLY A O 1
ATOM 704 N N . LYS A 1 92 ? 5.6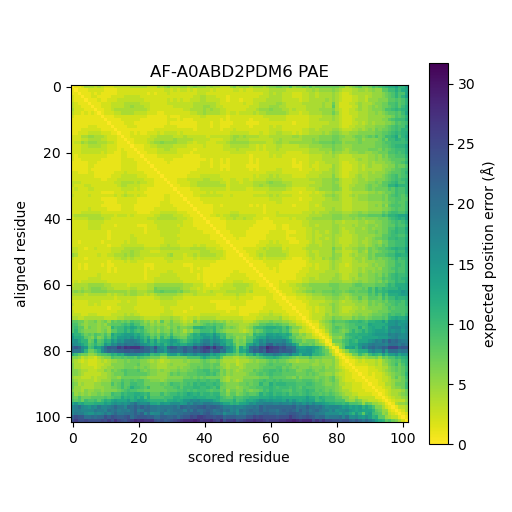30 9.946 18.439 1.00 93.69 92 LYS A N 1
ATOM 705 C CA . LYS A 1 92 ? 6.550 9.616 19.533 1.00 93.69 92 LYS A CA 1
ATOM 706 C C . LYS A 1 92 ? 7.580 8.578 19.093 1.00 93.69 92 LYS A C 1
ATOM 708 O O . LYS A 1 92 ? 7.280 7.652 18.345 1.00 93.69 92 LYS A O 1
ATOM 713 N N . ILE A 1 93 ? 8.799 8.734 19.602 1.00 91.56 93 ILE A N 1
ATOM 714 C CA . ILE A 1 93 ? 9.892 7.775 19.439 1.00 91.56 93 ILE A CA 1
ATOM 715 C C . ILE A 1 93 ? 9.985 6.964 20.728 1.00 91.56 93 ILE A C 1
ATOM 717 O O . ILE A 1 93 ? 10.014 7.536 21.817 1.00 91.56 93 ILE A O 1
ATOM 721 N N . PHE A 1 94 ? 10.024 5.644 20.593 1.00 88.19 94 PHE A N 1
ATOM 722 C CA . PHE A 1 94 ? 10.160 4.713 21.706 1.00 88.19 94 PHE A CA 1
ATOM 723 C C . PHE A 1 94 ? 11.498 3.988 21.573 1.00 88.19 94 PHE A C 1
ATOM 725 O O . PHE A 1 94 ? 11.790 3.418 20.521 1.00 88.19 94 PHE A O 1
ATOM 732 N N . GLU A 1 95 ? 12.311 4.023 22.626 1.00 89.81 95 GLU A N 1
ATOM 733 C CA . GLU A 1 95 ? 13.514 3.198 22.729 1.00 89.81 95 GLU A CA 1
ATOM 734 C C . GLU A 1 95 ? 13.104 1.830 23.277 1.00 89.81 95 GLU A C 1
ATOM 736 O O . GLU A 1 95 ? 12.559 1.734 24.374 1.00 89.81 95 GLU A O 1
ATOM 741 N N . LEU A 1 96 ? 13.307 0.782 22.478 1.00 85.75 96 LEU A N 1
ATOM 742 C CA . LEU A 1 96 ? 13.023 -0.597 22.869 1.00 85.75 96 LEU A CA 1
ATOM 743 C C . LEU A 1 96 ? 14.281 -1.192 23.501 1.00 85.75 96 LEU A C 1
ATOM 745 O O . LEU A 1 96 ? 15.284 -1.363 22.806 1.00 85.75 96 LEU A O 1
ATOM 749 N N . ASN A 1 97 ? 14.230 -1.515 24.793 1.00 88.31 97 ASN A N 1
ATOM 750 C CA . ASN A 1 97 ? 15.329 -2.203 25.464 1.00 88.31 97 ASN A CA 1
ATOM 751 C C . ASN A 1 97 ? 15.120 -3.718 25.409 1.00 88.31 97 ASN A C 1
ATOM 753 O O . ASN A 1 97 ? 13.989 -4.200 25.385 1.00 88.31 97 ASN A O 1
ATOM 757 N N . GLU A 1 98 ? 16.205 -4.495 25.449 1.00 80.75 98 GLU A N 1
ATOM 758 C CA . GLU A 1 98 ? 16.117 -5.965 25.461 1.00 80.75 98 GLU A CA 1
ATOM 759 C C . GLU A 1 98 ? 15.329 -6.507 26.664 1.00 80.75 98 GLU A C 1
ATOM 761 O O . GLU A 1 98 ? 14.717 -7.563 26.568 1.00 80.75 98 GLU A O 1
ATOM 766 N N . SER A 1 99 ? 15.288 -5.768 27.775 1.00 81.81 99 SER A N 1
ATOM 767 C CA . SER A 1 99 ? 14.474 -6.102 28.950 1.00 81.81 99 SER A CA 1
ATOM 768 C C . SER A 1 99 ? 12.966 -5.954 28.733 1.00 81.81 99 SER A C 1
ATOM 770 O O . SER A 1 99 ? 12.194 -6.480 29.530 1.00 81.81 99 SER A O 1
ATOM 772 N N . ASP A 1 100 ? 12.552 -5.228 27.692 1.00 78.12 100 ASP A N 1
ATOM 773 C CA . ASP A 1 100 ? 11.146 -4.979 27.355 1.00 78.12 100 ASP A CA 1
ATOM 774 C C . ASP A 1 100 ? 10.597 -6.035 26.373 1.00 78.12 100 ASP A C 1
ATOM 776 O O . ASP A 1 100 ? 9.397 -6.072 26.094 1.00 78.12 100 ASP A O 1
ATOM 780 N N . LEU A 1 101 ? 11.465 -6.916 25.859 1.00 68.12 101 LEU A N 1
ATOM 781 C CA . LEU A 1 101 ? 11.079 -8.102 25.100 1.00 68.12 101 LEU A CA 1
ATOM 782 C C . LEU A 1 101 ? 10.672 -9.198 26.097 1.00 68.12 101 LEU A C 1
ATOM 784 O O . LEU A 1 101 ? 11.519 -9.769 26.781 1.00 68.12 101 LEU A O 1
ATOM 788 N N . CYS A 1 102 ? 9.365 -9.455 26.201 1.00 60.19 102 CYS A N 1
ATOM 789 C CA . CYS A 1 102 ? 8.830 -10.630 26.900 1.00 60.19 102 CYS A CA 1
ATOM 790 C C . CYS A 1 102 ? 9.212 -11.939 26.200 1.00 60.19 102 CYS A C 1
ATOM 792 O O . CYS A 1 102 ? 9.179 -11.970 24.947 1.00 60.19 102 CYS A O 1
#

Mean predicted aligned error: 5.53 Å

pLDDT: mean 90.24, std 8.72, range [60.19, 97.81]

Foldseek 3Di:
DWAAFQARQKIWDDDQVPPPQKIWIAGPVVGGTPDIDHDPFHWNDKDQDQRRQWIWTDGPPDPDIDIDGDDDPVDDRPPDPHTPDDPVCPPDDDDDDPVNPD

Organism: NCBI:txid559131

Secondary structure (DSSP, 8-state):
-EEE-TTSSEEEEE-TT-SS--EEEEETTTTEEEEEE--SSPEEEEEEETTTTEEEEEETT-SSPEEEE--STT------S--SS-GGGTT------GGG--

Solvent-accessible surface area (backbone atoms only — not comparable to full-atom values): 6364 Å² total; per-residue (Å²): 86,78,46,64,18,59,58,57,46,37,36,42,40,39,46,80,85,54,86,50,55,39,40,36,34,28,38,60,87,80,70,43,78,77,47,74,49,69,57,96,55,54,63,76,44,75,48,60,38,78,53,52,40,31,36,44,32,37,39,60,99,49,92,62,73,47,79,45,74,63,80,50,96,89,53,68,89,55,82,70,92,63,59,62,78,59,79,90,52,65,94,63,86,80,88,84,51,79,87,74,60,128

Sequence (102 aa):
MLKLDPTGFLCLSADTECRDRSIRVWDLNKGHMVAAYTPKTKITACSIVGNGQHIVLGLENLKNLLFLELRGPEVKPVTAEETYGDDKNEGKIFELNESDLC

InterPro domains:
  IPR015943 WD40/YVTN repeat-like-containing domain superfamily [G3DSA:2.130.10.10] (2-98)
  IPR036322 WD40-repeat-containing domain superfamily [SSF50978] (4-74)

Nearest PDB structures (foldseek):
  8j07-assembly1_1N  TM=8.513E-01  e=2.724E-03  Homo sapiens
  4pxw-assembly1_A  TM=8.010E-01  e=1.706E-02  Homo sapiens
  8og5-assembly1_A  TM=7.144E-01  e=1.614E-02  Homo sapiens
  6tv2-assembly4_F-3  TM=7.850E-01  e=4.152E-02  Pseudomonas aeruginosa PAO1
  6zx9-assembly1_B  TM=8.162E-01  e=4.152E-02  Homo sapiens